Protein AF-A0A3S2Z598-F1 (afdb_monomer_lite)

Radius of gyration: 20.06 Å; chains: 1; bounding box: 48×25×55 Å

Sequence (87 aa):
MADLSGCFLFRGLGPMLKTFLYGLAACLFVGPIAVWIYFVELACAYQTSNADCGFQLANFLDSEFFVLAALPWILAGFCAFLGFKRR

pLDDT: mean 74.04, std 14.03, range [43.41, 89.38]

Organism: NCBI:txid2500179

Structure (mmCIF, N/CA/C/O backbone):
data_AF-A0A3S2Z598-F1
#
_entry.id   AF-A0A3S2Z598-F1
#
loop_
_atom_site.group_PDB
_atom_site.id
_atom_site.type_symbol
_atom_site.label_atom_id
_atom_site.label_alt_id
_atom_site.label_comp_id
_atom_site.label_asym_id
_atom_site.label_entity_id
_atom_site.label_seq_id
_atom_site.pdbx_PDB_ins_code
_atom_site.Cartn_x
_atom_site.Cartn_y
_atom_site.Cartn_z
_atom_site.occupancy
_atom_site.B_iso_or_equiv
_atom_site.auth_seq_id
_atom_site.auth_comp_id
_atom_site.auth_asym_id
_atom_site.auth_atom_id
_atom_site.pdbx_PDB_model_num
ATOM 1 N N . MET A 1 1 ? -32.497 18.008 29.197 1.00 44.50 1 MET A N 1
ATOM 2 C CA . MET A 1 1 ? -32.920 17.061 28.145 1.00 44.50 1 MET A CA 1
ATOM 3 C C . MET A 1 1 ? -31.764 16.934 27.170 1.00 44.50 1 MET A C 1
ATOM 5 O O . MET A 1 1 ? -31.644 17.747 26.269 1.00 44.50 1 MET A O 1
ATOM 9 N N . ALA A 1 2 ? -30.835 16.022 27.462 1.00 48.69 2 ALA A N 1
ATOM 10 C CA . ALA A 1 2 ? -29.683 15.751 26.613 1.00 48.69 2 ALA A CA 1
ATOM 11 C C . ALA A 1 2 ? -30.050 14.621 25.645 1.00 48.69 2 ALA A C 1
ATOM 13 O O . ALA A 1 2 ? -30.658 13.626 26.036 1.00 48.69 2 ALA A O 1
ATOM 14 N N . ASP A 1 3 ? -29.723 14.862 24.388 1.00 43.41 3 ASP A N 1
ATOM 15 C CA . ASP A 1 3 ? -30.065 14.107 23.196 1.00 43.41 3 ASP A CA 1
ATOM 16 C C . ASP A 1 3 ? -29.632 12.626 23.286 1.00 43.41 3 ASP A C 1
ATOM 18 O O . ASP A 1 3 ? -28.448 12.293 23.274 1.00 43.41 3 ASP A O 1
ATOM 22 N N . LEU A 1 4 ? -30.611 11.726 23.415 1.00 54.44 4 LEU A N 1
ATOM 23 C CA . LEU A 1 4 ? -30.435 10.266 23.435 1.00 54.44 4 LEU A CA 1
ATOM 24 C C . LEU A 1 4 ? -30.386 9.654 22.019 1.00 54.44 4 LEU A C 1
ATOM 26 O O . LEU A 1 4 ? -30.142 8.451 21.888 1.00 54.44 4 LEU A O 1
ATOM 30 N N . SER A 1 5 ? -30.557 10.452 20.955 1.00 51.84 5 SER A N 1
ATOM 31 C CA . SER A 1 5 ? -30.559 9.964 19.565 1.00 51.84 5 SER A CA 1
ATOM 32 C C . SER A 1 5 ? -29.153 9.636 19.057 1.00 51.84 5 SER A C 1
ATOM 34 O O . SER A 1 5 ? -28.982 8.700 18.271 1.00 51.84 5 SER A O 1
ATOM 36 N N . GLY A 1 6 ? -28.117 10.307 19.572 1.00 48.44 6 GLY A N 1
ATOM 37 C CA . GLY A 1 6 ? -26.721 9.976 19.257 1.00 48.44 6 GLY A CA 1
ATOM 38 C C . GLY A 1 6 ? -26.277 8.585 19.740 1.00 48.44 6 GLY A C 1
ATOM 39 O O . GLY A 1 6 ? -25.417 7.957 19.124 1.00 48.44 6 GLY A O 1
ATOM 40 N N . CYS A 1 7 ? -26.892 8.055 20.803 1.00 47.03 7 CYS A N 1
ATOM 41 C CA . CYS A 1 7 ? -26.496 6.777 21.407 1.00 47.03 7 CYS A CA 1
ATOM 42 C C . CYS A 1 7 ? -27.018 5.555 20.620 1.00 47.03 7 CYS A C 1
ATOM 44 O O . CYS A 1 7 ? -26.383 4.498 20.603 1.00 47.03 7 CYS A O 1
ATOM 46 N N . PHE A 1 8 ? -28.144 5.697 19.911 1.00 45.25 8 PHE A N 1
ATOM 47 C CA . PHE A 1 8 ? -28.724 4.617 19.101 1.00 45.25 8 PHE A CA 1
ATOM 48 C C . PHE A 1 8 ? -28.083 4.514 17.707 1.00 45.25 8 PHE A C 1
ATOM 50 O O . PHE A 1 8 ? -27.873 3.409 17.202 1.00 45.25 8 PHE A O 1
ATOM 57 N N . LEU A 1 9 ? -27.674 5.646 17.123 1.00 49.84 9 LEU A N 1
ATOM 58 C CA . LEU A 1 9 ? -26.989 5.682 15.826 1.00 49.84 9 LEU A CA 1
ATOM 59 C C . LEU A 1 9 ? -25.616 4.990 15.868 1.00 49.84 9 LEU A C 1
ATOM 61 O O . LEU A 1 9 ? -25.284 4.236 14.957 1.00 49.84 9 LEU A O 1
ATOM 65 N N . PHE A 1 10 ? -24.851 5.132 16.955 1.00 49.16 10 PHE A N 1
ATOM 66 C CA . PHE A 1 10 ? -23.553 4.454 17.099 1.00 49.16 10 PHE A CA 1
ATOM 67 C C . PHE A 1 10 ? -23.651 2.934 17.302 1.00 49.16 10 PHE A C 1
ATOM 69 O O . PHE A 1 10 ? -22.705 2.213 16.980 1.00 49.16 10 PHE A O 1
ATOM 76 N N . ARG A 1 11 ? -24.786 2.422 17.793 1.00 51.53 11 ARG A N 1
ATOM 77 C CA . ARG A 1 11 ? -24.983 0.982 18.026 1.00 51.53 11 ARG A CA 1
ATOM 78 C C . ARG A 1 11 ? -25.327 0.210 16.746 1.00 51.53 11 ARG A C 1
ATOM 80 O O . ARG A 1 11 ? -24.906 -0.934 16.614 1.00 51.53 11 ARG A O 1
ATOM 87 N N . GLY A 1 12 ? -26.014 0.840 15.788 1.00 48.16 12 GLY A N 1
ATOM 88 C CA . GLY A 1 12 ? -26.290 0.273 14.456 1.00 48.16 12 GLY A CA 1
ATOM 89 C C . GLY A 1 12 ? -25.189 0.532 13.417 1.00 48.16 12 GLY A C 1
ATOM 90 O O . GLY A 1 12 ? -24.973 -0.287 12.525 1.00 48.16 12 GLY A O 1
ATOM 91 N N . LEU A 1 13 ? -24.437 1.630 13.561 1.00 53.34 13 LEU A N 1
ATOM 92 C CA . LEU A 1 13 ? -23.304 1.986 12.693 1.00 53.34 13 LEU A CA 1
ATOM 93 C C . LEU A 1 13 ? -22.012 1.218 13.039 1.00 53.34 13 LEU A C 1
ATOM 95 O O . LEU A 1 13 ? -21.046 1.270 12.289 1.00 53.34 13 LEU A O 1
ATOM 99 N N . GLY A 1 14 ? -21.972 0.496 14.162 1.00 57.44 14 GLY A N 1
ATOM 100 C CA . GLY A 1 14 ? -20.815 -0.296 14.596 1.00 57.44 14 GLY A CA 1
ATOM 101 C C . GLY A 1 14 ? -20.308 -1.308 13.553 1.00 57.44 14 GLY A C 1
ATOM 102 O O . GLY A 1 14 ? -19.132 -1.242 13.190 1.00 57.44 14 GLY A O 1
ATOM 103 N N . PRO A 1 15 ? -21.149 -2.226 13.030 1.00 62.75 15 PRO A N 1
ATOM 104 C CA . PRO A 1 15 ? -20.718 -3.203 12.030 1.00 62.75 15 PRO A CA 1
ATOM 105 C C . PRO A 1 15 ? -20.455 -2.577 10.653 1.00 62.75 15 PRO A C 1
ATOM 107 O O . PRO A 1 15 ? -19.448 -2.905 10.034 1.00 62.75 15 PRO A O 1
ATOM 110 N N . MET A 1 16 ? -21.295 -1.644 10.185 1.00 69.06 16 MET A N 1
ATOM 111 C CA . MET A 1 16 ? -21.112 -1.016 8.867 1.00 69.06 16 MET A CA 1
ATOM 112 C C . MET A 1 16 ? -19.862 -0.137 8.796 1.00 69.06 16 MET A C 1
ATOM 114 O O . MET A 1 16 ? -19.084 -0.264 7.852 1.00 69.06 16 MET A O 1
ATOM 118 N N . LEU A 1 17 ? -19.619 0.706 9.805 1.00 77.00 17 LEU A N 1
ATOM 119 C CA . LEU A 1 17 ? -18.414 1.537 9.857 1.00 77.00 17 LEU A CA 1
ATOM 120 C C . LEU A 1 17 ? -17.153 0.674 9.929 1.00 77.00 17 LEU A C 1
ATOM 122 O O . LEU A 1 17 ? -16.131 1.015 9.345 1.00 77.00 17 LEU A O 1
ATOM 126 N N . LYS A 1 18 ? -17.226 -0.460 10.626 1.00 70.69 18 LYS A N 1
ATOM 127 C CA . LYS A 1 18 ? -16.122 -1.409 10.744 1.00 70.69 18 LYS A CA 1
ATOM 128 C C . LYS A 1 18 ? -15.818 -2.093 9.413 1.00 70.69 18 LYS A C 1
ATOM 130 O O . LYS A 1 18 ? -14.658 -2.112 9.013 1.00 70.69 18 LYS A O 1
ATOM 135 N N . THR A 1 19 ? -16.833 -2.573 8.696 1.00 80.06 19 THR A N 1
ATOM 136 C CA . THR A 1 19 ? -16.664 -3.103 7.332 1.00 80.06 19 THR A CA 1
ATOM 137 C C . THR A 1 19 ? -16.103 -2.039 6.392 1.00 80.06 19 THR A C 1
ATOM 139 O O . THR A 1 19 ? -15.197 -2.331 5.616 1.00 80.06 19 THR A O 1
ATOM 142 N N . PHE A 1 20 ? -16.565 -0.792 6.511 1.00 83.00 20 PHE A N 1
ATOM 143 C CA . PHE A 1 20 ? -16.045 0.327 5.730 1.00 83.00 20 PHE A CA 1
ATOM 144 C C . PHE A 1 20 ? -14.569 0.624 6.036 1.00 83.00 20 PHE A C 1
ATOM 146 O O . PHE A 1 20 ? -13.775 0.751 5.113 1.00 83.00 20 PHE A O 1
ATOM 153 N N . LEU A 1 21 ? -14.173 0.662 7.314 1.00 80.62 21 LEU A N 1
ATOM 154 C CA . LEU A 1 21 ? -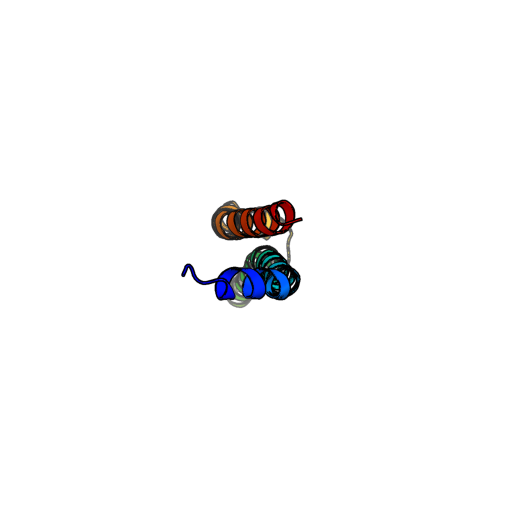12.782 0.864 7.745 1.00 80.62 21 LEU A CA 1
ATOM 155 C C . LEU A 1 21 ? -11.854 -0.253 7.250 1.00 80.62 21 LEU A C 1
ATOM 157 O O . LEU A 1 21 ? -10.743 0.035 6.809 1.00 80.62 21 LEU A O 1
ATOM 161 N N . TYR A 1 22 ? -12.301 -1.512 7.298 1.00 81.88 22 TYR A N 1
ATOM 162 C CA . TYR A 1 22 ? -11.533 -2.639 6.762 1.00 81.88 22 TYR A CA 1
ATOM 163 C C . TYR A 1 22 ? -11.458 -2.618 5.233 1.00 81.88 22 TYR A C 1
ATOM 165 O O . TYR A 1 22 ? -10.396 -2.902 4.683 1.00 81.88 22 TYR A O 1
ATOM 173 N N . GLY A 1 23 ? -12.541 -2.238 4.550 1.00 84.75 23 GLY A N 1
ATOM 174 C CA . GLY A 1 23 ? -12.545 -2.046 3.100 1.00 84.75 23 GLY A CA 1
ATOM 175 C C . GLY A 1 23 ? -11.579 -0.942 2.673 1.00 84.75 23 GLY A C 1
ATOM 176 O O . GLY A 1 23 ? -10.738 -1.163 1.808 1.00 84.75 23 GLY A O 1
ATOM 177 N N . LEU A 1 24 ? -11.621 0.211 3.347 1.00 83.94 24 LEU A N 1
ATOM 178 C CA . LEU A 1 24 ? -10.675 1.308 3.131 1.00 83.94 24 LEU A CA 1
ATOM 179 C C . LEU A 1 24 ? -9.234 0.871 3.379 1.00 83.94 24 LEU A C 1
ATOM 181 O O . LEU A 1 24 ? -8.376 1.155 2.551 1.00 83.94 24 LEU A O 1
ATOM 185 N N . ALA A 1 25 ? -8.969 0.158 4.476 1.00 84.56 25 ALA A N 1
ATOM 186 C CA . ALA A 1 25 ? -7.635 -0.354 4.769 1.00 84.56 25 ALA A CA 1
ATOM 187 C C . ALA A 1 25 ? -7.136 -1.308 3.671 1.00 84.56 25 ALA A C 1
ATOM 189 O O . ALA A 1 25 ? -5.992 -1.188 3.241 1.00 84.56 25 ALA A O 1
ATOM 190 N N . ALA A 1 26 ? -7.992 -2.200 3.164 1.00 86.69 26 ALA A N 1
ATOM 191 C CA . ALA A 1 26 ? -7.644 -3.086 2.055 1.00 86.69 26 ALA A CA 1
ATOM 192 C C . ALA A 1 26 ? -7.349 -2.302 0.765 1.00 86.69 26 ALA A C 1
ATOM 194 O O . ALA A 1 26 ? -6.328 -2.541 0.120 1.00 86.69 26 ALA A O 1
ATOM 195 N N . CYS A 1 27 ? -8.187 -1.321 0.416 1.00 88.50 27 CYS A N 1
ATOM 196 C CA . CYS A 1 27 ? -7.976 -0.469 -0.756 1.00 88.50 27 CYS A CA 1
ATOM 197 C C . CYS A 1 27 ? -6.697 0.373 -0.646 1.00 88.50 27 CYS A C 1
ATOM 199 O O . CYS A 1 27 ? -5.958 0.476 -1.617 1.00 88.50 27 CYS A O 1
ATOM 201 N N . LEU A 1 28 ? -6.406 0.944 0.524 1.00 88.00 28 LEU A N 1
ATOM 202 C CA . LEU A 1 28 ? -5.185 1.719 0.778 1.00 88.00 28 LEU A CA 1
ATOM 203 C C . LEU A 1 28 ? -3.925 0.846 0.787 1.00 88.00 28 LEU A C 1
ATOM 205 O O . LEU A 1 28 ? -2.843 1.336 0.478 1.00 88.00 28 LEU A O 1
ATOM 209 N N . PHE A 1 29 ? -4.056 -0.439 1.117 1.00 88.12 29 PHE A N 1
ATOM 210 C CA . PHE A 1 29 ? -2.940 -1.377 1.084 1.00 88.12 29 PHE A CA 1
ATOM 211 C C . PHE A 1 29 ? -2.617 -1.852 -0.339 1.00 88.12 29 PHE A C 1
ATOM 213 O O . PHE A 1 29 ? -1.454 -1.855 -0.741 1.00 88.12 29 PHE A O 1
ATOM 220 N N . VAL A 1 30 ? -3.646 -2.216 -1.110 1.00 89.12 30 VAL A N 1
ATOM 221 C CA . VAL A 1 30 ? -3.506 -2.772 -2.470 1.00 89.12 30 VAL A CA 1
ATOM 222 C C . VAL A 1 30 ? -3.394 -1.681 -3.540 1.00 89.12 30 VAL A C 1
ATOM 224 O O . VAL A 1 30 ? -2.733 -1.875 -4.557 1.00 89.12 30 VAL A O 1
ATOM 227 N N . GLY A 1 31 ? -4.000 -0.515 -3.316 1.00 88.31 31 GLY A N 1
ATOM 228 C CA . GLY A 1 31 ? -4.040 0.600 -4.265 1.00 88.31 31 GLY A CA 1
ATOM 229 C C . GLY A 1 31 ? -2.663 1.047 -4.769 1.00 88.31 31 GLY A C 1
ATOM 230 O O . GLY A 1 31 ? -2.476 1.090 -5.983 1.00 88.31 31 GLY A O 1
ATOM 231 N N . PRO A 1 32 ? -1.675 1.313 -3.893 1.00 86.75 32 PRO A N 1
ATOM 232 C CA . PRO A 1 32 ? -0.329 1.701 -4.317 1.00 86.75 32 PRO A CA 1
ATOM 233 C C . PRO A 1 32 ? 0.336 0.650 -5.208 1.00 86.75 32 PRO A C 1
ATOM 235 O O . PRO A 1 32 ? 0.995 1.005 -6.177 1.00 86.75 32 PRO A O 1
ATOM 238 N N . ILE A 1 33 ? 0.117 -0.639 -4.923 1.00 86.88 33 ILE A N 1
ATOM 239 C CA . ILE A 1 33 ? 0.652 -1.750 -5.721 1.00 86.88 33 ILE A CA 1
ATOM 240 C C . ILE A 1 33 ? 0.038 -1.723 -7.124 1.00 86.88 33 ILE A C 1
ATOM 242 O O . ILE A 1 33 ? 0.766 -1.764 -8.110 1.00 86.88 33 ILE A O 1
ATOM 246 N N . ALA A 1 34 ? -1.288 -1.599 -7.225 1.00 87.19 34 ALA A N 1
ATOM 247 C CA . ALA A 1 34 ? -1.988 -1.539 -8.510 1.00 87.19 34 ALA A CA 1
ATOM 248 C C . ALA A 1 34 ? -1.579 -0.316 -9.349 1.00 87.19 34 ALA A C 1
ATOM 250 O O . ALA A 1 34 ? -1.384 -0.424 -10.558 1.00 87.19 34 ALA A O 1
ATOM 251 N N . VAL A 1 35 ? -1.412 0.841 -8.705 1.00 88.06 35 VAL A N 1
ATOM 252 C CA . VAL A 1 35 ? -0.947 2.067 -9.367 1.00 88.06 35 VAL A CA 1
ATOM 253 C C . VAL A 1 35 ? 0.495 1.913 -9.854 1.00 88.06 35 VAL A C 1
ATOM 255 O O . VAL A 1 35 ? 0.805 2.303 -10.976 1.00 88.06 35 VAL A O 1
ATOM 258 N N . TRP A 1 36 ? 1.372 1.313 -9.049 1.00 85.38 36 TRP A N 1
ATOM 259 C CA . TRP A 1 36 ? 2.769 1.104 -9.427 1.00 85.38 36 TRP A CA 1
ATOM 260 C C . TRP A 1 36 ? 2.917 0.150 -10.610 1.00 85.38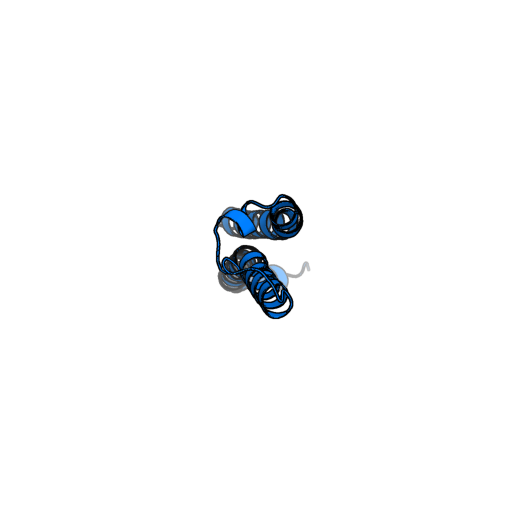 36 TRP A C 1
ATOM 262 O O . TRP A 1 36 ? 3.669 0.430 -11.537 1.00 85.38 36 TRP A O 1
ATOM 272 N N . ILE A 1 37 ? 2.134 -0.930 -10.620 1.00 84.50 37 ILE A N 1
ATOM 273 C CA . ILE A 1 37 ? 2.039 -1.860 -11.749 1.00 84.50 37 ILE A CA 1
ATOM 274 C C . ILE A 1 37 ? 1.742 -1.110 -13.050 1.00 84.50 37 ILE A C 1
ATOM 276 O O . ILE A 1 37 ? 2.453 -1.280 -14.038 1.00 84.50 37 ILE A O 1
ATOM 280 N N . TYR A 1 38 ? 0.730 -0.242 -13.025 1.00 84.88 38 TYR A N 1
ATOM 281 C CA . TYR A 1 38 ? 0.346 0.551 -14.188 1.00 84.88 38 TYR A CA 1
ATOM 282 C C . TYR A 1 38 ? 1.486 1.463 -14.670 1.00 84.88 38 TYR A C 1
ATOM 284 O O . TYR A 1 38 ? 1.730 1.569 -15.870 1.00 84.88 38 TYR A O 1
ATOM 292 N N . PHE A 1 39 ? 2.230 2.087 -13.750 1.00 84.00 39 PHE A N 1
ATOM 293 C CA . PHE A 1 39 ? 3.395 2.902 -14.107 1.00 84.00 39 PHE A CA 1
ATOM 294 C C . PHE A 1 39 ? 4.543 2.084 -14.706 1.00 84.00 39 PHE A C 1
ATOM 296 O O . PHE A 1 39 ? 5.147 2.535 -15.679 1.00 84.00 39 PHE A O 1
ATOM 303 N N . VAL A 1 40 ? 4.825 0.891 -14.175 1.00 83.00 40 VAL A N 1
ATOM 304 C CA . VAL A 1 40 ? 5.861 -0.011 -14.707 1.00 83.00 40 VAL A CA 1
ATOM 305 C C . VAL A 1 40 ? 5.517 -0.449 -16.133 1.00 83.00 40 VAL A C 1
ATOM 307 O O . VAL A 1 40 ? 6.385 -0.428 -17.007 1.00 83.00 40 VAL A O 1
ATOM 310 N N . GLU A 1 41 ? 4.253 -0.784 -16.402 1.00 81.44 41 GLU A N 1
ATOM 311 C CA . GLU A 1 41 ? 3.799 -1.128 -17.755 1.00 81.44 41 GLU A CA 1
ATOM 312 C C . GLU A 1 41 ? 3.873 0.063 -18.717 1.00 81.44 41 GLU A C 1
ATOM 314 O O . GLU A 1 41 ? 4.331 -0.096 -19.851 1.00 81.44 41 GLU A O 1
ATOM 319 N N . LEU A 1 42 ? 3.496 1.270 -18.274 1.00 80.88 42 LEU A N 1
ATOM 320 C CA . LEU A 1 42 ? 3.667 2.475 -19.089 1.00 80.88 42 LEU A CA 1
ATOM 321 C C . LEU A 1 42 ? 5.143 2.722 -19.410 1.00 80.88 42 LEU A C 1
ATOM 323 O O . LEU A 1 42 ? 5.491 2.945 -20.567 1.00 80.88 42 LEU A O 1
ATOM 327 N N . ALA A 1 43 ? 6.020 2.665 -18.408 1.00 78.56 43 ALA A N 1
ATOM 328 C CA . ALA A 1 43 ? 7.451 2.882 -18.595 1.00 78.56 43 ALA A CA 1
ATOM 329 C C . ALA A 1 43 ? 8.056 1.864 -19.577 1.00 78.56 43 ALA A C 1
ATOM 331 O O . ALA A 1 43 ? 8.869 2.232 -20.426 1.00 78.56 43 ALA A O 1
ATOM 332 N N . CYS A 1 44 ? 7.602 0.611 -19.511 1.00 76.25 44 CYS A N 1
ATOM 333 C CA . CYS A 1 44 ? 7.945 -0.447 -20.456 1.00 76.25 44 CYS A CA 1
ATOM 334 C C . CYS A 1 44 ? 7.474 -0.126 -21.884 1.00 76.25 44 CYS A C 1
ATOM 336 O O . CYS A 1 44 ? 8.247 -0.265 -22.827 1.00 76.25 44 CYS A O 1
ATOM 338 N N . ALA A 1 45 ? 6.233 0.337 -22.060 1.00 78.00 45 ALA A N 1
ATOM 339 C CA . ALA A 1 45 ? 5.674 0.638 -23.381 1.00 78.00 45 ALA A CA 1
ATOM 340 C C . ALA A 1 45 ? 6.404 1.782 -24.112 1.00 78.00 45 ALA A C 1
ATOM 342 O O . ALA A 1 45 ? 6.413 1.819 -25.343 1.00 78.00 45 ALA A O 1
ATOM 343 N N . TYR A 1 46 ? 7.020 2.708 -23.371 1.00 76.44 46 TYR A N 1
ATOM 344 C CA . TYR A 1 46 ? 7.760 3.842 -23.933 1.00 76.44 46 TYR A CA 1
ATOM 345 C C . TYR A 1 46 ? 9.281 3.619 -24.033 1.00 76.44 46 TYR A C 1
ATOM 347 O O . TYR A 1 46 ? 9.962 4.428 -24.668 1.00 76.44 46 TYR A O 1
ATOM 355 N N . GLN A 1 47 ? 9.837 2.540 -23.464 1.00 70.44 47 GLN A N 1
ATOM 356 C CA . GLN A 1 47 ? 11.249 2.189 -23.652 1.00 7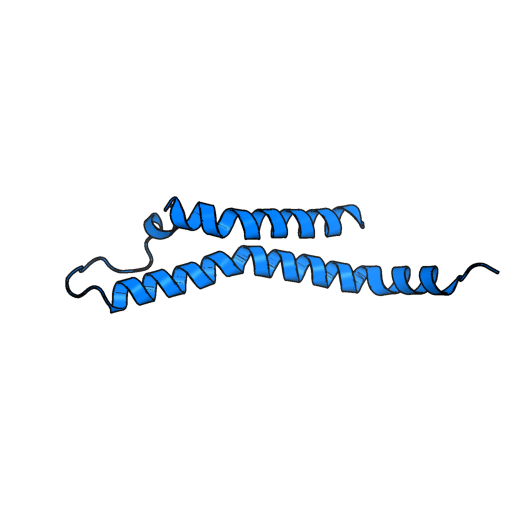0.44 47 GLN A CA 1
ATOM 357 C C . GLN A 1 47 ? 11.445 1.377 -24.938 1.00 70.44 47 GLN A C 1
ATOM 359 O O . GLN A 1 47 ? 10.993 0.247 -25.069 1.00 70.44 47 GLN A O 1
ATOM 364 N N . THR A 1 48 ? 12.176 1.944 -25.895 1.00 58.78 48 THR A N 1
ATOM 365 C CA . THR A 1 48 ? 12.371 1.363 -27.232 1.00 58.78 48 THR A CA 1
ATOM 366 C C . THR A 1 48 ? 13.483 0.308 -27.328 1.00 58.78 48 THR A C 1
ATOM 368 O O . THR A 1 48 ? 13.639 -0.280 -28.395 1.00 58.78 48 THR A O 1
ATOM 371 N N . SER A 1 49 ? 14.250 0.044 -26.256 1.00 53.91 49 SER A N 1
ATOM 372 C CA . SER A 1 49 ? 15.518 -0.712 -26.352 1.00 53.91 49 SER A CA 1
ATOM 373 C C . SER A 1 49 ? 15.817 -1.745 -25.255 1.00 53.91 49 SER A C 1
ATOM 375 O O . SER A 1 49 ? 16.948 -2.219 -25.192 1.00 53.91 49 SER A O 1
ATOM 377 N N . ASN A 1 50 ? 14.864 -2.152 -24.413 1.00 52.53 50 ASN A N 1
ATOM 378 C CA . ASN A 1 50 ? 15.154 -3.102 -23.332 1.00 52.53 50 ASN A CA 1
ATOM 379 C C . ASN A 1 50 ? 14.312 -4.383 -23.463 1.00 52.53 50 ASN A C 1
ATOM 381 O O . ASN A 1 50 ? 13.088 -4.354 -23.418 1.00 52.53 50 ASN A O 1
ATOM 385 N N . ALA A 1 51 ? 14.995 -5.520 -23.632 1.00 57.19 51 ALA A N 1
ATOM 386 C CA . ALA A 1 51 ? 14.397 -6.853 -23.766 1.00 57.19 51 ALA A CA 1
ATOM 387 C C . ALA A 1 51 ? 13.903 -7.452 -22.427 1.00 57.19 51 ALA A C 1
ATOM 389 O O . ALA A 1 51 ? 13.272 -8.504 -22.432 1.00 57.19 51 ALA A O 1
ATOM 390 N N . ASP A 1 52 ? 14.151 -6.764 -21.306 1.00 58.84 52 ASP A N 1
ATOM 391 C CA . ASP A 1 52 ? 13.820 -7.193 -19.937 1.00 58.84 52 ASP A CA 1
ATOM 392 C C . ASP A 1 52 ? 12.806 -6.260 -19.245 1.00 58.84 52 ASP A C 1
ATOM 394 O O . ASP A 1 52 ? 12.778 -6.137 -18.019 1.00 58.84 52 ASP A O 1
ATOM 398 N N . CYS A 1 53 ? 11.965 -5.560 -20.009 1.00 64.94 53 CYS A N 1
ATOM 399 C CA . CYS A 1 53 ? 10.925 -4.714 -19.431 1.00 64.9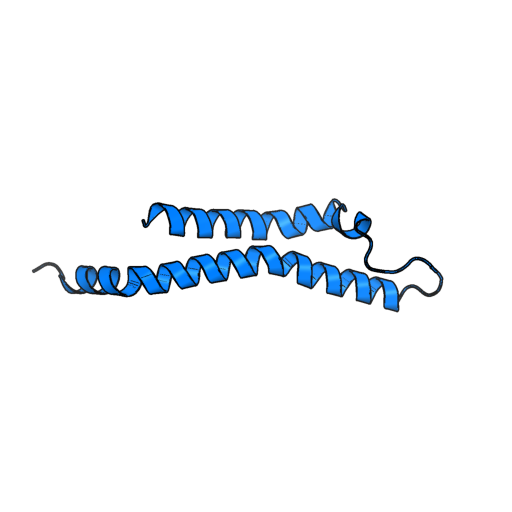4 53 CYS A CA 1
ATOM 400 C C . CYS A 1 53 ? 9.685 -5.552 -19.084 1.00 64.94 53 CYS A C 1
ATOM 402 O O . CYS A 1 53 ? 9.027 -6.109 -19.960 1.00 64.94 53 CYS A O 1
ATOM 404 N N . GLY A 1 54 ? 9.360 -5.662 -17.795 1.00 63.84 54 GLY A N 1
ATOM 405 C CA . GLY A 1 54 ? 8.191 -6.411 -17.337 1.00 63.84 54 GLY A CA 1
ATOM 406 C C . GLY A 1 54 ? 8.007 -6.385 -15.822 1.00 63.84 54 GLY A C 1
ATOM 407 O O . GLY A 1 54 ? 8.720 -5.689 -15.096 1.00 63.84 54 GLY A O 1
ATOM 408 N N . PHE A 1 55 ? 7.043 -7.169 -15.331 1.00 65.38 55 PHE A N 1
ATOM 409 C CA . PHE A 1 55 ?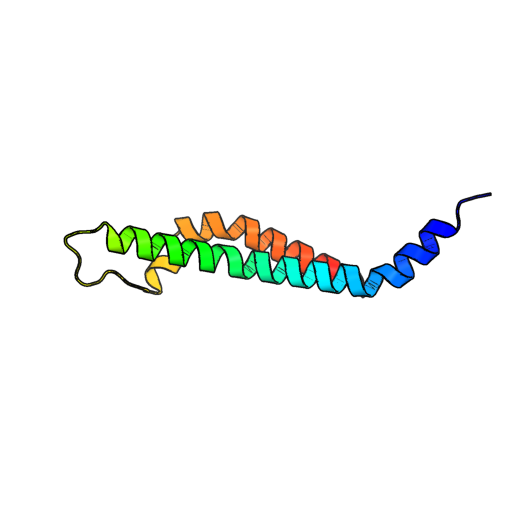 6.802 -7.365 -13.899 1.00 65.38 55 PHE A CA 1
ATOM 410 C C . PHE A 1 55 ? 7.985 -8.069 -13.227 1.00 65.38 55 PHE A C 1
ATOM 412 O O . PHE A 1 55 ? 8.010 -9.289 -13.074 1.00 65.38 55 PHE A O 1
ATOM 419 N N . GLN A 1 56 ? 8.967 -7.292 -12.794 1.00 75.12 56 GLN A N 1
ATOM 420 C CA . GLN A 1 56 ? 10.055 -7.766 -11.954 1.00 75.12 56 GLN A CA 1
ATOM 421 C C . GLN A 1 56 ? 9.854 -7.299 -10.520 1.00 75.12 56 GLN A C 1
ATOM 423 O O . GLN A 1 56 ? 9.527 -6.141 -10.261 1.00 75.12 56 GLN A O 1
ATOM 428 N N . LEU A 1 57 ? 10.110 -8.206 -9.573 1.00 71.56 57 LEU A N 1
ATOM 429 C CA . LEU A 1 57 ? 10.054 -7.905 -8.142 1.00 71.56 57 LEU A CA 1
ATOM 430 C C . LEU A 1 57 ? 11.010 -6.760 -7.763 1.00 71.56 57 LEU A C 1
ATOM 432 O O . LEU A 1 57 ? 10.724 -5.999 -6.846 1.00 71.56 57 LEU A O 1
ATOM 436 N N . ALA A 1 58 ? 12.104 -6.605 -8.517 1.00 74.94 58 ALA A N 1
ATOM 437 C CA . ALA A 1 58 ? 13.056 -5.509 -8.377 1.00 74.94 58 ALA A CA 1
ATOM 438 C C . ALA A 1 58 ? 12.393 -4.124 -8.497 1.00 74.94 58 ALA A C 1
ATOM 440 O O . ALA A 1 58 ? 12.734 -3.236 -7.725 1.00 74.94 58 ALA A O 1
ATOM 441 N N . ASN A 1 59 ? 11.382 -3.965 -9.361 1.00 71.06 59 ASN A N 1
ATOM 442 C CA . ASN A 1 59 ? 10.669 -2.692 -9.531 1.00 71.06 59 ASN A CA 1
ATOM 443 C C . ASN A 1 59 ? 9.837 -2.307 -8.297 1.00 71.06 59 ASN A C 1
ATOM 445 O O . ASN A 1 59 ? 9.532 -1.136 -8.111 1.00 71.06 59 ASN A O 1
ATOM 449 N N . PHE A 1 60 ? 9.465 -3.267 -7.445 1.00 70.25 60 PHE A N 1
ATOM 450 C CA . PHE A 1 60 ? 8.755 -3.013 -6.181 1.00 70.25 60 PHE A CA 1
ATOM 451 C C . PHE A 1 60 ? 9.702 -2.870 -4.990 1.00 70.25 60 PHE A C 1
ATOM 453 O O . PHE A 1 60 ? 9.268 -2.494 -3.905 1.00 70.25 60 PHE A O 1
ATOM 460 N N . LEU A 1 61 ? 10.984 -3.194 -5.175 1.00 74.00 61 LEU A N 1
ATOM 461 C CA . LEU A 1 61 ? 12.022 -2.952 -4.179 1.00 74.00 61 LEU A CA 1
ATOM 462 C C . LEU A 1 61 ? 12.619 -1.545 -4.284 1.00 74.00 61 LEU A C 1
ATOM 464 O O . LEU A 1 61 ? 13.489 -1.195 -3.487 1.00 74.00 61 LEU A O 1
ATOM 468 N N . ASP A 1 62 ? 12.149 -0.750 -5.245 1.00 78.56 62 ASP A N 1
ATOM 469 C CA . ASP A 1 62 ? 12.630 0.603 -5.439 1.00 78.56 62 ASP A CA 1
ATOM 470 C C . ASP A 1 62 ? 12.239 1.509 -4.264 1.00 78.56 62 ASP A C 1
ATOM 472 O O . ASP A 1 62 ? 11.120 1.474 -3.738 1.00 78.56 62 ASP A O 1
ATOM 476 N N . SER A 1 63 ? 13.187 2.347 -3.857 1.00 79.75 63 SER A N 1
ATOM 477 C CA . SER A 1 63 ? 12.995 3.343 -2.808 1.00 79.75 63 SER A CA 1
ATOM 478 C C . SER A 1 63 ? 11.839 4.296 -3.122 1.00 79.75 63 SER A C 1
ATOM 480 O O . SER A 1 63 ? 11.114 4.702 -2.212 1.00 79.75 63 SER A O 1
ATOM 482 N N . GLU A 1 64 ? 11.610 4.593 -4.401 1.00 82.12 64 GLU A N 1
ATOM 483 C CA . GLU A 1 64 ? 10.533 5.468 -4.864 1.00 82.12 64 GLU A CA 1
ATOM 484 C C . GLU A 1 64 ? 9.154 4.866 -4.568 1.00 82.12 64 GLU A C 1
ATOM 486 O O . GLU A 1 64 ? 8.285 5.540 -4.002 1.00 82.12 64 GLU A O 1
ATOM 491 N N . PHE A 1 65 ? 8.981 3.572 -4.862 1.00 84.50 65 PHE A N 1
ATOM 492 C CA . PHE A 1 65 ? 7.760 2.836 -4.543 1.00 84.50 65 PHE A CA 1
ATOM 493 C C . PHE A 1 65 ? 7.492 2.846 -3.041 1.00 84.50 65 PHE A C 1
ATOM 495 O O . PHE A 1 65 ? 6.379 3.156 -2.615 1.00 84.50 65 PHE A O 1
ATOM 502 N N . PHE A 1 66 ? 8.508 2.549 -2.226 1.00 83.25 66 PHE A N 1
ATOM 503 C CA . PHE A 1 66 ? 8.353 2.515 -0.772 1.00 83.25 66 PHE A CA 1
ATOM 504 C C . PHE A 1 66 ? 7.969 3.873 -0.189 1.00 83.25 66 PHE A C 1
ATOM 506 O O . PHE A 1 66 ? 7.116 3.927 0.696 1.00 83.25 66 PHE A O 1
ATOM 513 N N . VAL A 1 67 ? 8.545 4.970 -0.684 1.00 86.56 67 VAL A N 1
ATOM 514 C CA . VAL A 1 67 ? 8.198 6.322 -0.219 1.00 86.56 67 VAL A CA 1
ATOM 515 C C . VAL A 1 67 ? 6.755 6.675 -0.593 1.00 86.56 67 VAL A C 1
ATOM 517 O O . VAL A 1 67 ? 6.014 7.196 0.245 1.00 86.56 67 VAL A O 1
ATOM 520 N N . LEU A 1 68 ? 6.325 6.340 -1.812 1.00 84.75 68 LEU A N 1
ATOM 521 C CA . LEU A 1 68 ? 4.954 6.569 -2.279 1.00 84.75 68 LEU A CA 1
ATOM 522 C C . LEU A 1 68 ? 3.926 5.682 -1.557 1.00 84.75 68 LEU A C 1
ATOM 524 O O . LEU A 1 68 ? 2.830 6.144 -1.238 1.00 84.75 68 LEU A O 1
ATOM 528 N N . ALA A 1 69 ? 4.275 4.428 -1.264 1.00 86.19 69 ALA A N 1
ATOM 529 C CA . ALA A 1 69 ? 3.405 3.460 -0.598 1.00 86.19 69 ALA A CA 1
ATOM 530 C C . ALA A 1 69 ? 3.380 3.603 0.935 1.00 86.19 69 ALA A C 1
ATOM 532 O O . ALA A 1 69 ? 2.403 3.190 1.566 1.00 86.19 69 ALA A O 1
ATOM 533 N N . ALA A 1 70 ? 4.391 4.230 1.549 1.00 86.06 70 ALA A N 1
ATOM 534 C CA . ALA A 1 70 ? 4.485 4.385 3.002 1.00 86.06 70 ALA A CA 1
ATOM 535 C C . ALA A 1 70 ? 3.282 5.127 3.602 1.00 86.06 70 ALA A C 1
ATOM 537 O O . ALA A 1 70 ? 2.694 4.665 4.579 1.00 86.06 70 ALA A O 1
ATOM 538 N N . LEU A 1 71 ? 2.879 6.255 3.013 1.00 87.31 71 LEU A N 1
ATOM 539 C CA . LEU A 1 71 ? 1.733 7.048 3.477 1.00 87.31 71 LEU A CA 1
ATOM 540 C C . LEU A 1 71 ? 0.411 6.253 3.424 1.00 87.31 71 LEU A C 1
ATOM 542 O O . LEU A 1 71 ? -0.257 6.145 4.458 1.00 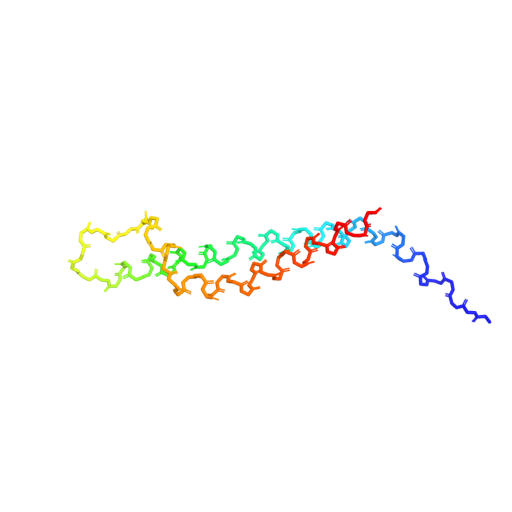87.31 71 LEU A O 1
ATOM 546 N N . PRO A 1 72 ? 0.038 5.654 2.275 1.00 87.12 72 PRO A N 1
ATOM 547 C CA . PRO A 1 72 ? -1.123 4.775 2.168 1.00 87.12 72 PRO A CA 1
ATOM 548 C C . PRO A 1 72 ? -1.098 3.602 3.151 1.00 87.12 72 PRO A C 1
ATOM 550 O O . PRO A 1 72 ? -2.119 3.310 3.771 1.00 87.12 72 PRO A O 1
ATOM 553 N N . TRP A 1 73 ? 0.052 2.952 3.345 1.00 89.19 73 TRP A N 1
ATOM 554 C CA . TRP A 1 73 ? 0.178 1.815 4.261 1.00 89.19 73 TRP A CA 1
ATOM 555 C C . TRP A 1 73 ? 0.070 2.214 5.732 1.00 89.19 73 TRP A C 1
ATOM 557 O O . TRP A 1 73 ? -0.582 1.510 6.505 1.00 89.19 73 TRP A O 1
ATOM 567 N N . ILE A 1 74 ? 0.632 3.361 6.121 1.00 89.38 74 ILE A N 1
ATOM 568 C CA . ILE A 1 74 ? 0.448 3.917 7.468 1.00 89.38 74 ILE A CA 1
ATOM 569 C C . ILE A 1 74 ? -1.033 4.241 7.700 1.00 89.38 74 ILE A C 1
ATOM 571 O O . ILE A 1 74 ? -1.579 3.877 8.745 1.00 89.38 74 ILE A O 1
ATOM 575 N N . LEU A 1 75 ? -1.712 4.856 6.723 1.00 86.00 75 LEU A N 1
ATOM 576 C CA . LEU A 1 75 ? -3.154 5.108 6.804 1.00 86.00 75 LEU A CA 1
ATOM 577 C C . LEU A 1 75 ? -3.962 3.806 6.888 1.00 86.00 75 LEU A C 1
ATOM 579 O O . LEU A 1 75 ? -4.874 3.710 7.709 1.00 86.00 75 LEU A O 1
ATOM 583 N N . ALA A 1 76 ? -3.619 2.795 6.087 1.00 87.00 76 ALA A N 1
ATOM 584 C CA . ALA A 1 76 ? -4.267 1.487 6.116 1.00 87.00 76 ALA A CA 1
ATOM 585 C C . ALA A 1 76 ? -4.127 0.828 7.495 1.00 87.00 76 ALA A C 1
ATOM 587 O O . ALA A 1 76 ? -5.121 0.379 8.073 1.00 87.00 76 ALA A O 1
ATOM 588 N N . GLY A 1 77 ? -2.913 0.833 8.054 1.00 87.06 77 GLY A N 1
ATOM 589 C CA . GLY A 1 77 ? -2.633 0.336 9.399 1.00 87.06 77 GLY A CA 1
ATOM 590 C C . GLY A 1 77 ? -3.417 1.095 10.468 1.00 87.06 77 GLY A C 1
ATOM 591 O O . GLY A 1 77 ? -4.013 0.479 11.353 1.00 87.06 77 GLY A O 1
ATOM 592 N N . PHE A 1 78 ? -3.501 2.422 10.353 1.00 87.50 78 PHE A N 1
ATOM 593 C CA . PHE A 1 78 ? -4.270 3.256 11.274 1.00 87.50 78 PHE A CA 1
ATOM 594 C C . PHE A 1 78 ? -5.781 2.973 11.201 1.00 87.50 78 PHE A C 1
ATOM 596 O O . PHE A 1 78 ? -6.429 2.793 12.236 1.00 87.50 78 PHE A O 1
ATOM 603 N N . CYS A 1 79 ? -6.350 2.851 9.998 1.00 83.06 79 CYS A N 1
ATOM 604 C CA . CYS A 1 79 ? -7.754 2.478 9.797 1.00 83.06 79 CYS A CA 1
ATOM 605 C C . CYS A 1 79 ? -8.064 1.082 10.358 1.00 83.06 79 CYS A C 1
ATOM 607 O O . CYS A 1 79 ? -9.064 0.910 11.065 1.00 83.06 79 CYS A O 1
ATOM 609 N N . ALA A 1 80 ? -7.192 0.103 10.104 1.00 82.75 80 ALA A N 1
ATOM 610 C CA . ALA A 1 80 ? -7.330 -1.249 10.637 1.00 82.75 80 ALA A CA 1
ATOM 611 C C . ALA A 1 80 ? -7.236 -1.267 12.172 1.00 82.75 80 ALA A C 1
ATOM 613 O O . ALA A 1 80 ? -8.051 -1.921 12.828 1.00 82.75 80 ALA A O 1
ATOM 614 N N . PHE A 1 81 ? -6.305 -0.504 12.754 1.00 87.06 81 PHE A N 1
ATOM 615 C CA . PHE A 1 81 ? -6.146 -0.367 14.203 1.00 87.06 81 PHE A CA 1
ATOM 616 C C . PHE A 1 81 ? -7.387 0.245 14.864 1.00 87.06 81 PHE A C 1
ATOM 618 O O . PHE A 1 81 ? -7.883 -0.290 15.859 1.00 87.06 81 PHE A O 1
ATOM 625 N N . LEU A 1 82 ? -7.952 1.313 14.291 1.00 82.25 82 LEU A N 1
ATOM 626 C CA . LEU A 1 82 ? -9.203 1.907 14.775 1.00 82.25 82 LEU A CA 1
ATOM 627 C C . LEU A 1 82 ? -10.388 0.936 14.670 1.00 82.25 82 LEU A C 1
ATOM 629 O O . LEU A 1 82 ? -11.233 0.901 15.569 1.00 82.25 82 LEU A O 1
ATOM 633 N N . GLY A 1 83 ? -10.449 0.133 13.605 1.00 77.00 83 GLY A N 1
ATOM 634 C CA . GLY A 1 83 ? -11.441 -0.934 13.454 1.00 77.00 83 GLY A CA 1
ATOM 635 C C . GLY A 1 83 ? -11.280 -2.057 14.487 1.00 77.00 83 GLY A C 1
ATOM 636 O O . GLY A 1 83 ? -12.277 -2.619 14.950 1.00 77.00 83 GLY A O 1
ATOM 637 N N . PHE A 1 84 ? -10.041 -2.352 14.889 1.00 78.94 84 PHE A N 1
ATOM 638 C CA . PHE A 1 84 ? -9.724 -3.366 15.896 1.00 78.94 84 PHE A CA 1
ATOM 639 C C . PHE A 1 84 ? -10.023 -2.889 17.320 1.00 78.94 84 PHE A C 1
ATOM 641 O O . PHE A 1 84 ? -10.623 -3.633 18.089 1.00 78.94 84 PHE A O 1
ATOM 648 N N . LYS A 1 85 ? -9.672 -1.640 17.655 1.00 75.25 85 LYS A N 1
ATOM 649 C CA . LYS A 1 85 ? -9.921 -1.030 18.974 1.00 75.25 85 LYS A CA 1
ATOM 650 C C . LYS A 1 85 ? -11.411 -0.806 19.266 1.00 75.25 85 LYS A C 1
ATOM 652 O O . LYS A 1 85 ? -11.790 -0.664 20.419 1.00 75.25 85 LYS A O 1
ATOM 657 N N . ARG A 1 86 ? -12.255 -0.762 18.230 1.00 64.75 86 ARG A N 1
ATOM 658 C CA . ARG A 1 86 ? -13.722 -0.707 18.350 1.00 64.75 86 ARG A CA 1
ATOM 659 C C . ARG A 1 86 ? -14.391 -2.095 18.474 1.00 64.75 86 ARG A C 1
ATOM 661 O O . ARG A 1 86 ? -15.604 -2.180 18.284 1.00 64.75 86 ARG A O 1
ATOM 668 N N . ARG A 1 87 ? -13.635 -3.177 18.721 1.00 53.34 87 ARG A N 1
ATOM 669 C CA . ARG A 1 87 ? -14.171 -4.454 19.246 1.00 53.34 87 ARG A CA 1
ATOM 670 C C . ARG A 1 87 ? -14.385 -4.362 20.746 1.00 53.34 87 ARG A C 1
ATOM 672 O O . ARG A 1 87 ? -15.348 -5.017 21.189 1.00 53.34 87 ARG A O 1
#

Secondary structure (DSSP, 8-state):
---SHHHHHHHHHHHHHHHHHHHHHHHHHHHHHHHHHHHHHHHHHH-SS-TT-S--GGGGS-HHHHHHHHHHHHHHHHHHHHHHHT-

Foldseek 3Di:
DDDPPVVVVCVVCLVVLLVVLLVLLVCLQCVLVVVLQVVLVVVLVPDPDDPPRDDDPVSCVDPVSCVVSVVSNVSSVVSNVVSVVSD